Protein AF-A0AAP6XQX5-F1 (afdb_monomer)

Nearest PDB structures (foldseek):
  6zsd-assembly1_AL  TM=2.452E-01  e=2.706E+00  Homo sapiens
  3j9m-assembly1_AL  TM=2.708E-01  e=6.799E+00  Homo sapiens

Radius of gyration: 13.65 Å; Cα contacts (8 Å, |Δi|>4): 103; chains: 1; bounding box: 29×23×41 Å

Organism: NCBI:txid53374

Secondary structure (DSSP, 8-state):
--HHHHHHHHHHHHT---S-TT-TTHHHHHHHHHHHHHHTT----HHHHHHHHGGGG-HHHH--TTT--HHHHHHHHHHHHHHHHSSSP----PPPHHHH-TT---

Foldseek 3Di:
DALVVLLVQLCVQQVPDQPDPPDLCSLLVSLVVSLVSLVVPRAGDPVSLQNNLVQQQDCVNRPDPVPDDLVRVVVSVVSSCSSCCGPPHHDHDGDDSCVRCVPPDD

Solvent-accessible surface area (backbone atoms only — not comparable to full-atom values): 6383 Å² total; per-residue (Å²): 122,55,33,68,62,17,45,54,49,50,27,64,77,67,70,54,78,82,87,44,88,88,45,95,57,36,71,63,57,48,50,54,55,52,41,54,38,40,77,74,67,50,68,63,60,57,68,41,53,49,28,28,55,51,42,66,42,40,55,93,78,72,65,48,79,90,81,50,50,74,71,54,50,57,52,49,53,49,53,55,51,51,48,27,62,37,69,59,68,45,92,80,70,64,67,52,71,59,74,76,40,70,87,66,76,128

Mean predicted aligned error: 3.54 Å

Sequence (106 aa):
MNPYDAEQGLMEEFGVEDRHPANELRSVYLLDDFVDACEQGVVPDKEIKKSYLALWEDPDEWFDDSLFTIPAVELLYTGVRQFAAMEPPVDVNLPSIKTLFPDRDS

Structure (mmCIF, N/CA/C/O backbone):
data_AF-A0AAP6XQX5-F1
#
_entry.id   AF-A0AAP6XQX5-F1
#
loop_
_atom_site.group_PDB
_atom_site.id
_atom_site.type_symbol
_atom_site.label_atom_id
_atom_site.label_alt_id
_atom_site.label_comp_id
_atom_site.label_asym_id
_atom_site.label_entity_id
_atom_site.label_seq_id
_atom_site.pdbx_PDB_ins_code
_atom_site.Cartn_x
_atom_site.Cartn_y
_atom_site.Cartn_z
_atom_site.occupancy
_atom_site.B_iso_or_equiv
_atom_site.auth_seq_id
_atom_site.auth_comp_id
_atom_site.auth_asym_id
_atom_site.auth_atom_id
_atom_site.pdbx_PDB_model_num
ATOM 1 N N . MET A 1 1 ? 4.295 10.665 11.173 1.00 86.62 1 MET A N 1
ATOM 2 C CA . MET A 1 1 ? 4.745 9.265 11.270 1.00 86.62 1 MET A CA 1
ATOM 3 C C . MET A 1 1 ? 5.438 8.957 9.959 1.00 86.62 1 MET A C 1
ATOM 5 O O . MET A 1 1 ? 4.937 9.431 8.945 1.00 86.62 1 MET A O 1
ATOM 9 N N . ASN A 1 2 ? 6.611 8.319 9.969 1.00 92.75 2 ASN A N 1
ATOM 10 C CA . ASN A 1 2 ? 7.213 7.886 8.705 1.00 92.75 2 ASN A CA 1
ATOM 11 C C . ASN A 1 2 ? 6.481 6.615 8.206 1.00 92.75 2 ASN A C 1
ATOM 13 O O . ASN A 1 2 ? 5.827 5.958 9.022 1.00 92.75 2 ASN A O 1
ATOM 17 N N . PRO A 1 3 ? 6.540 6.271 6.910 1.00 93.12 3 PRO A N 1
ATOM 18 C CA . PRO A 1 3 ? 5.783 5.135 6.385 1.00 93.12 3 PRO A CA 1
ATOM 19 C C . PRO A 1 3 ? 6.172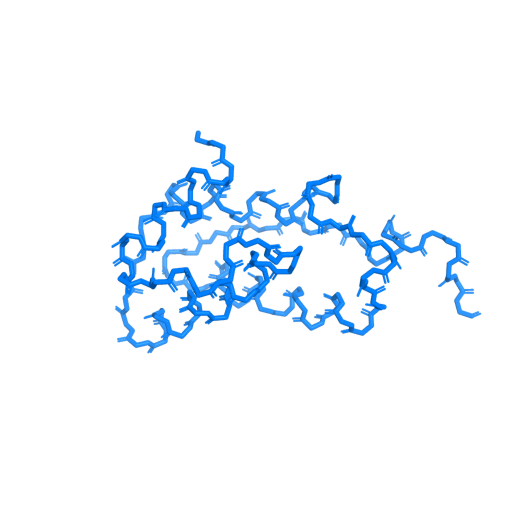 3.775 6.986 1.00 93.12 3 PRO A C 1
ATOM 21 O O . PRO A 1 3 ? 5.302 2.926 7.153 1.00 93.12 3 PRO A O 1
ATOM 24 N N . TYR A 1 4 ? 7.430 3.584 7.392 1.00 91.62 4 TYR A N 1
ATOM 25 C CA . TYR A 1 4 ? 7.910 2.342 8.011 1.00 91.62 4 TYR A CA 1
ATOM 26 C C . TYR A 1 4 ? 7.424 2.174 9.462 1.00 91.62 4 TYR A C 1
ATOM 28 O O . TYR A 1 4 ? 7.037 1.080 9.866 1.00 91.62 4 TYR A O 1
ATOM 36 N N . ASP A 1 5 ? 7.359 3.261 10.240 1.00 95.06 5 ASP A N 1
ATOM 37 C CA . ASP A 1 5 ? 6.720 3.260 11.564 1.00 95.06 5 ASP A CA 1
ATOM 38 C C . ASP A 1 5 ? 5.222 2.936 11.433 1.00 95.06 5 ASP A C 1
ATOM 40 O O . ASP A 1 5 ? 4.649 2.250 12.278 1.00 95.06 5 ASP A O 1
ATOM 44 N N . ALA A 1 6 ? 4.578 3.441 10.375 1.00 96.44 6 ALA A N 1
ATOM 45 C CA . ALA A 1 6 ? 3.168 3.184 10.104 1.00 96.44 6 ALA A CA 1
ATOM 46 C C . ALA A 1 6 ? 2.915 1.736 9.670 1.00 96.44 6 ALA A C 1
ATOM 48 O O . ALA A 1 6 ? 1.947 1.128 10.113 1.00 96.44 6 ALA A O 1
ATOM 49 N N . GLU A 1 7 ? 3.796 1.169 8.851 1.00 95.62 7 GLU A N 1
ATOM 50 C CA . GLU A 1 7 ? 3.767 -0.243 8.476 1.00 95.62 7 GLU A CA 1
ATOM 51 C C . GLU A 1 7 ? 3.872 -1.151 9.708 1.00 95.62 7 GLU A C 1
ATOM 53 O O . GLU A 1 7 ? 3.068 -2.068 9.869 1.00 95.62 7 GLU A O 1
ATOM 58 N N . GLN A 1 8 ? 4.799 -0.846 10.623 1.00 94.88 8 GLN A N 1
ATOM 59 C CA . GLN A 1 8 ? 4.909 -1.548 11.901 1.00 94.88 8 GLN A CA 1
ATOM 60 C C . GLN A 1 8 ? 3.630 -1.395 12.741 1.00 94.88 8 GLN A C 1
ATOM 62 O O . GLN A 1 8 ? 3.163 -2.366 13.335 1.00 94.88 8 GLN A O 1
ATOM 67 N N . GLY A 1 9 ? 3.026 -0.203 12.753 1.00 96.25 9 GL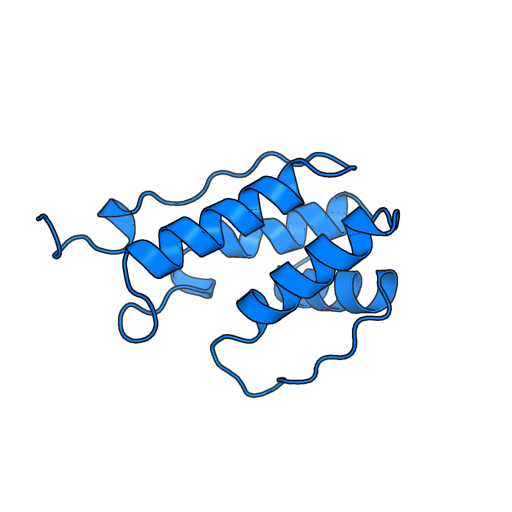Y A N 1
ATOM 68 C CA . GLY A 1 9 ? 1.736 0.032 13.402 1.00 96.25 9 GLY A CA 1
ATOM 69 C C . GLY A 1 9 ? 0.607 -0.827 12.822 1.00 96.25 9 GLY A C 1
ATOM 70 O O . GLY A 1 9 ? -0.146 -1.431 13.579 1.00 96.25 9 GLY A O 1
ATOM 71 N N . LEU A 1 10 ? 0.521 -0.951 11.493 1.00 96.88 10 LEU A N 1
ATOM 72 C CA . LEU A 1 10 ? -0.466 -1.818 10.834 1.00 96.88 10 LEU A CA 1
ATOM 73 C C . LEU A 1 10 ? -0.249 -3.292 11.174 1.00 96.88 10 LEU A C 1
ATOM 75 O O . LEU A 1 10 ? -1.211 -4.006 11.452 1.00 96.88 10 LEU A O 1
ATOM 79 N N . MET A 1 11 ? 1.005 -3.748 11.204 1.00 96.44 11 MET A N 1
ATOM 80 C CA . MET A 1 11 ? 1.317 -5.112 11.627 1.00 96.44 11 MET A CA 1
ATOM 81 C C . MET A 1 11 ? 0.816 -5.395 13.047 1.00 96.44 11 MET A C 1
ATOM 83 O O . MET A 1 11 ? 0.245 -6.455 13.297 1.00 96.44 11 MET A O 1
ATOM 87 N N . GLU A 1 12 ? 0.991 -4.448 13.971 1.00 95.88 12 GLU A N 1
ATOM 88 C CA . GLU A 1 12 ? 0.510 -4.566 15.349 1.00 95.88 12 GLU A CA 1
ATOM 89 C C . GLU A 1 12 ? -1.024 -4.562 15.436 1.00 95.88 12 GLU A C 1
ATOM 91 O O . GLU A 1 12 ? -1.589 -5.383 16.162 1.00 95.88 12 GLU A O 1
ATOM 96 N N . GLU A 1 13 ? -1.707 -3.698 14.677 1.00 95.56 13 GLU A N 1
ATOM 97 C CA . GLU A 1 13 ? -3.177 -3.644 14.636 1.00 95.56 13 GLU A CA 1
ATOM 98 C C . GLU A 1 13 ? -3.798 -4.919 14.056 1.00 95.56 13 GLU A C 1
ATOM 100 O O . GLU A 1 13 ? -4.845 -5.375 14.522 1.00 95.56 13 GLU A O 1
ATOM 105 N N . PHE A 1 14 ? -3.148 -5.509 13.055 1.00 94.75 14 PHE A N 1
ATOM 106 C CA . PHE A 1 14 ? -3.647 -6.690 12.354 1.00 94.75 14 PHE A CA 1
ATOM 107 C C . PHE A 1 14 ? -3.124 -8.012 12.923 1.00 94.75 14 PHE A C 1
ATOM 109 O O . PHE A 1 14 ? -3.622 -9.075 12.554 1.00 94.75 14 PHE A O 1
ATOM 116 N N . GLY A 1 15 ? -2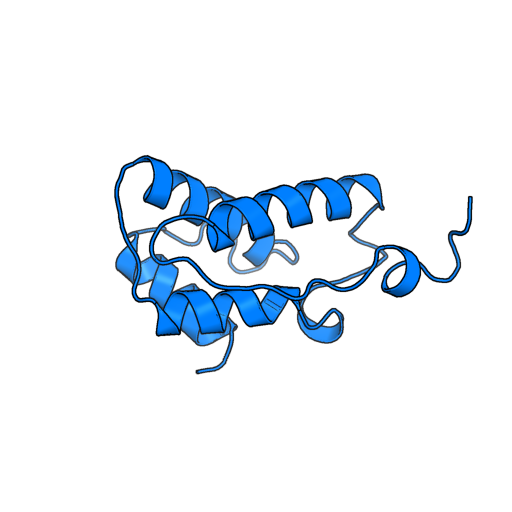.143 -7.974 13.829 1.00 92.88 15 GLY A N 1
ATOM 117 C CA . GLY A 1 15 ? -1.474 -9.176 14.326 1.00 92.88 15 GLY A CA 1
ATOM 118 C C .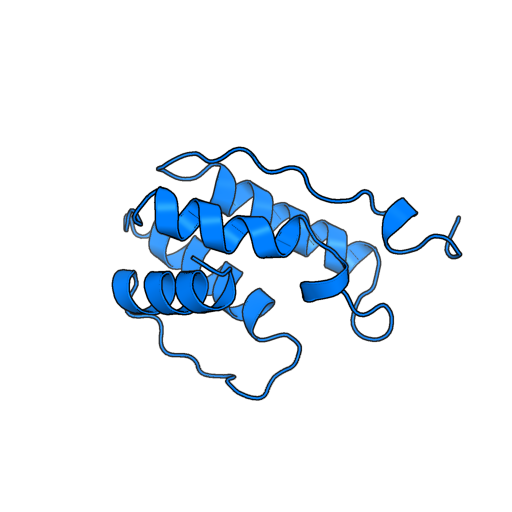 GLY A 1 15 ? -0.692 -9.918 13.236 1.00 92.88 15 GLY A C 1
ATOM 119 O O . GLY A 1 15 ? -0.597 -11.145 13.277 1.00 92.88 15 GLY A O 1
ATOM 120 N N . VAL A 1 16 ? -0.162 -9.185 12.252 1.00 90.12 16 VAL A N 1
ATOM 121 C CA . VAL A 1 16 ? 0.645 -9.733 11.154 1.00 90.12 16 VAL A CA 1
ATOM 122 C C . VAL A 1 16 ? 2.091 -9.875 11.620 1.00 90.12 16 VAL A C 1
ATOM 124 O O . VAL A 1 16 ? 2.734 -8.909 12.028 1.00 90.12 16 VAL A O 1
ATOM 127 N N . GLU A 1 17 ? 2.619 -11.095 11.561 1.00 87.94 17 GLU A N 1
ATOM 128 C CA . GLU A 1 17 ? 4.035 -11.356 11.820 1.00 87.94 17 GLU A CA 1
ATOM 129 C C . GLU A 1 17 ? 4.860 -11.111 10.557 1.00 87.94 17 GLU A C 1
ATOM 131 O O . GLU A 1 17 ? 4.588 -11.684 9.503 1.00 87.94 17 GLU A O 1
ATOM 136 N N . ASP A 1 18 ? 5.932 -10.332 10.682 1.00 85.94 18 ASP A N 1
ATOM 137 C CA . ASP A 1 18 ? 6.883 -10.140 9.595 1.00 85.94 18 ASP A CA 1
ATOM 138 C C . ASP A 1 18 ? 7.742 -11.391 9.384 1.00 85.94 18 ASP A C 1
ATOM 140 O O . ASP A 1 18 ? 8.698 -11.677 10.112 1.00 85.94 18 ASP A O 1
ATOM 144 N N . ARG A 1 19 ? 7.383 -12.150 8.349 1.00 83.00 19 ARG A N 1
ATOM 145 C CA . ARG A 1 19 ? 8.073 -13.383 7.951 1.00 83.00 19 ARG A CA 1
ATOM 146 C C . ARG A 1 19 ? 9.297 -13.125 7.074 1.00 83.00 19 ARG A C 1
ATOM 148 O O . ARG A 1 19 ? 10.059 -14.059 6.810 1.00 83.00 19 ARG A O 1
ATOM 155 N N . HIS A 1 20 ? 9.498 -11.889 6.614 1.00 82.31 20 HIS A N 1
ATOM 156 C CA . HIS A 1 20 ? 10.489 -11.539 5.601 1.00 82.31 20 HIS A CA 1
ATOM 157 C C . HIS A 1 20 ? 11.268 -10.245 5.927 1.00 82.31 20 HIS A C 1
ATOM 159 O O . HIS A 1 20 ? 11.454 -9.415 5.037 1.00 82.31 20 HIS A O 1
ATOM 165 N N . PRO A 1 21 ? 11.835 -10.088 7.143 1.00 79.50 21 PRO A N 1
ATOM 166 C CA . PRO A 1 21 ? 12.398 -8.815 7.614 1.00 79.50 21 PRO A CA 1
ATOM 167 C C . PRO A 1 21 ? 13.598 -8.301 6.806 1.00 79.50 21 PRO A C 1
ATOM 169 O O . PRO A 1 21 ? 13.884 -7.111 6.812 1.00 79.50 21 PRO A O 1
ATOM 172 N N . ALA A 1 22 ? 14.323 -9.191 6.124 1.00 83.62 22 ALA A N 1
ATOM 173 C CA . ALA A 1 22 ? 15.502 -8.852 5.323 1.00 83.62 22 ALA A CA 1
ATOM 174 C C . ALA A 1 22 ? 15.237 -8.876 3.806 1.00 83.62 22 ALA A C 1
ATOM 176 O O . ALA A 1 22 ? 16.184 -8.882 3.024 1.00 83.62 22 ALA A O 1
ATOM 177 N N . ASN A 1 23 ? 13.975 -8.985 3.383 1.00 84.88 23 ASN A N 1
ATOM 178 C CA . ASN A 1 23 ? 13.613 -9.084 1.973 1.00 84.88 23 ASN A CA 1
ATOM 179 C C . ASN A 1 23 ? 13.361 -7.691 1.382 1.00 84.88 23 ASN A C 1
ATOM 181 O O . ASN A 1 23 ? 12.595 -6.915 1.942 1.00 84.88 23 ASN A O 1
ATOM 185 N N . GLU A 1 24 ? 13.951 -7.398 0.225 1.00 84.94 24 GLU A N 1
ATOM 186 C CA . GLU A 1 24 ? 13.764 -6.123 -0.488 1.00 84.94 24 GLU A CA 1
ATOM 187 C C . GLU A 1 24 ? 12.303 -5.904 -0.933 1.00 84.94 24 GLU A C 1
ATOM 189 O O . GLU A 1 24 ? 11.875 -4.775 -1.123 1.00 84.94 24 GLU A O 1
ATOM 194 N N . LEU A 1 25 ? 11.502 -6.973 -1.021 1.00 88.44 25 LEU A N 1
ATOM 195 C CA . LEU A 1 25 ? 10.068 -6.931 -1.335 1.00 88.44 25 LEU A CA 1
ATOM 196 C C . LEU A 1 25 ? 9.165 -7.034 -0.093 1.00 88.44 25 LEU A C 1
ATOM 198 O O . LEU A 1 25 ? 7.968 -7.286 -0.218 1.00 88.44 25 LEU A O 1
ATOM 202 N N . ARG A 1 26 ? 9.712 -6.862 1.116 1.00 91.38 26 ARG A N 1
ATOM 203 C CA . ARG A 1 26 ? 8.976 -7.007 2.383 1.00 91.38 26 ARG A CA 1
ATOM 204 C C . ARG A 1 26 ? 7.676 -6.200 2.422 1.00 91.38 26 ARG A C 1
ATOM 206 O O . ARG A 1 26 ? 6.633 -6.771 2.723 1.00 91.38 26 ARG A O 1
ATOM 213 N N . SER A 1 27 ? 7.719 -4.916 2.071 1.00 90.94 27 SER A N 1
ATOM 214 C CA . SER A 1 27 ? 6.536 -4.044 2.098 1.00 90.94 27 SER A CA 1
ATOM 215 C C . SER A 1 27 ? 5.457 -4.454 1.095 1.00 90.94 27 SER A C 1
ATOM 217 O O . SER A 1 27 ? 4.273 -4.242 1.349 1.00 90.94 27 SER A O 1
ATOM 219 N N . VAL A 1 28 ? 5.846 -5.087 -0.019 1.00 91.19 28 VAL A N 1
ATOM 220 C CA . VAL A 1 28 ? 4.902 -5.653 -0.996 1.00 91.19 28 VAL A CA 1
ATOM 221 C C . VAL A 1 28 ? 4.178 -6.857 -0.401 1.00 91.19 28 VAL A C 1
ATOM 223 O O . VAL A 1 28 ? 2.964 -6.946 -0.520 1.00 91.19 28 VAL A O 1
ATOM 226 N N . TYR A 1 29 ? 4.894 -7.756 0.279 1.00 90.94 29 TYR A N 1
ATOM 227 C CA . TYR A 1 29 ? 4.259 -8.909 0.926 1.00 90.94 29 TYR A CA 1
ATOM 228 C C . TYR A 1 29 ? 3.322 -8.493 2.064 1.00 90.94 29 TYR A C 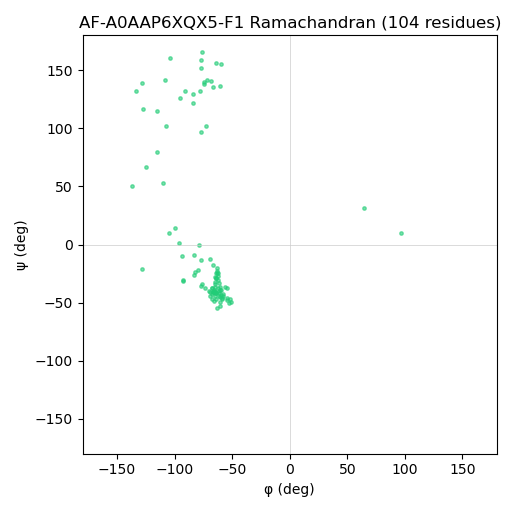1
ATOM 230 O O . TYR A 1 29 ? 2.233 -9.043 2.190 1.00 90.94 29 TYR A O 1
ATOM 238 N N . LEU A 1 30 ? 3.715 -7.494 2.858 1.00 94.62 30 LEU A N 1
ATOM 239 C CA . LEU A 1 30 ? 2.877 -6.985 3.945 1.00 94.62 30 LEU A CA 1
ATOM 240 C C . LEU A 1 30 ? 1.591 -6.323 3.437 1.00 94.62 30 LEU A C 1
ATOM 242 O O . LEU A 1 30 ? 0.567 -6.414 4.106 1.00 94.62 30 LEU A O 1
ATOM 246 N N . LEU A 1 31 ? 1.612 -5.696 2.256 1.00 96.12 31 LEU A N 1
ATOM 247 C CA . LEU A 1 31 ? 0.406 -5.123 1.654 1.00 96.12 31 LEU A CA 1
ATOM 248 C C . LEU A 1 31 ? -0.688 -6.178 1.452 1.00 96.12 31 LEU A C 1
ATOM 250 O O . LEU A 1 31 ? -1.849 -5.908 1.758 1.00 96.12 31 LEU A O 1
ATOM 254 N N . ASP A 1 32 ? -0.322 -7.361 0.956 1.00 93.62 32 ASP A N 1
ATOM 255 C CA . ASP A 1 32 ? -1.269 -8.459 0.747 1.00 93.62 32 ASP A CA 1
ATOM 256 C C . ASP A 1 32 ? -1.837 -8.946 2.092 1.00 93.62 32 ASP A C 1
ATOM 258 O O . ASP A 1 32 ? -3.053 -9.066 2.237 1.00 93.62 32 ASP A O 1
ATOM 262 N N . ASP A 1 33 ? -0.989 -9.108 3.116 1.00 94.81 33 ASP A N 1
ATOM 263 C CA . ASP A 1 33 ? -1.432 -9.477 4.470 1.00 94.81 33 ASP A CA 1
ATOM 264 C C . ASP A 1 33 ? -2.393 -8.424 5.073 1.00 94.81 33 ASP A C 1
ATOM 266 O O . ASP A 1 33 ? -3.359 -8.759 5.764 1.00 94.81 33 ASP A O 1
ATOM 270 N N . PHE A 1 34 ? -2.156 -7.136 4.804 1.00 96.50 34 PHE A N 1
ATOM 271 C CA . PHE A 1 34 ? -3.007 -6.031 5.260 1.00 96.50 34 PHE A CA 1
ATOM 272 C C . PHE A 1 34 ? -4.365 -6.014 4.555 1.00 96.50 34 PHE A C 1
ATOM 274 O O . PHE A 1 34 ? -5.396 -5.778 5.192 1.00 96.50 34 PHE A O 1
ATOM 281 N N . VAL A 1 35 ? -4.380 -6.285 3.249 1.00 96.50 35 VAL A N 1
ATOM 282 C CA . VAL A 1 35 ? -5.608 -6.460 2.467 1.00 96.50 35 VAL A CA 1
ATOM 283 C C . VAL A 1 35 ? -6.419 -7.634 3.016 1.00 96.50 35 VAL A C 1
ATOM 285 O O . VAL A 1 35 ? -7.597 -7.454 3.329 1.00 96.50 35 VAL A O 1
ATOM 288 N N . ASP A 1 36 ? -5.788 -8.790 3.229 1.00 95.31 36 ASP A N 1
ATOM 289 C CA . ASP A 1 36 ? -6.433 -9.989 3.776 1.00 95.31 36 ASP A CA 1
ATOM 290 C C . ASP A 1 36 ? -7.026 -9.742 5.175 1.00 95.31 36 ASP A C 1
ATOM 292 O O . ASP A 1 36 ? -8.123 -10.219 5.489 1.00 95.31 36 ASP A O 1
ATOM 296 N N . ALA A 1 37 ? -6.332 -8.982 6.030 1.00 95.50 37 ALA A N 1
ATOM 297 C CA . ALA A 1 37 ? -6.836 -8.598 7.349 1.00 95.50 37 ALA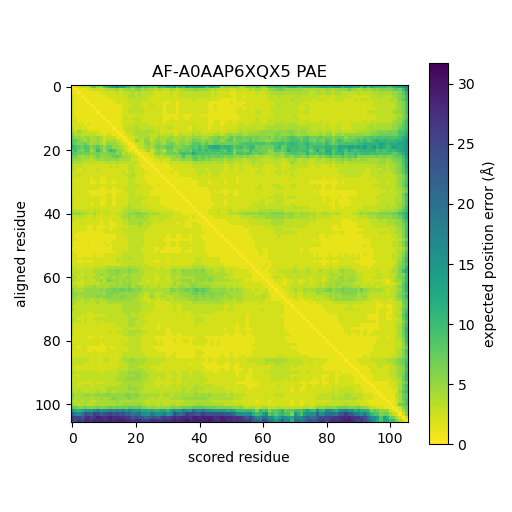 A CA 1
ATOM 298 C C . ALA A 1 37 ? -8.086 -7.705 7.250 1.00 95.50 37 ALA A C 1
ATOM 300 O O . ALA A 1 37 ? -9.070 -7.916 7.970 1.00 95.50 37 ALA A O 1
ATOM 301 N N . CYS A 1 38 ? -8.091 -6.743 6.323 1.00 96.38 38 CYS A N 1
ATOM 302 C CA . CYS A 1 38 ? -9.259 -5.906 6.064 1.00 96.38 38 CYS A CA 1
ATOM 303 C C . CYS A 1 38 ? -10.442 -6.694 5.489 1.00 96.38 38 CYS A C 1
ATOM 305 O O . CYS A 1 38 ? -11.582 -6.465 5.900 1.00 96.38 38 CYS A O 1
ATOM 307 N N . GLU A 1 39 ? -10.205 -7.659 4.599 1.00 95.94 39 GLU A N 1
ATOM 308 C CA . GLU A 1 39 ? -11.256 -8.546 4.079 1.00 95.94 39 GLU A CA 1
ATOM 309 C C . GLU A 1 39 ? -11.881 -9.425 5.173 1.00 95.94 39 GLU A C 1
ATOM 311 O O . GLU A 1 39 ? -13.071 -9.746 5.119 1.00 95.94 39 GLU A O 1
ATOM 316 N N . GLN A 1 40 ? -11.113 -9.750 6.214 1.00 95.56 40 GLN A N 1
ATOM 317 C CA . GLN A 1 40 ? -11.596 -10.440 7.415 1.00 95.56 40 GLN A CA 1
ATOM 318 C C . GLN A 1 40 ? -12.337 -9.516 8.400 1.00 95.56 40 GLN A C 1
ATOM 320 O O . GLN A 1 40 ? -12.851 -9.984 9.419 1.00 95.56 40 GLN A O 1
ATOM 325 N N . GLY A 1 41 ? -12.453 -8.222 8.085 1.00 94.44 41 GLY A N 1
ATOM 326 C CA . GLY A 1 41 ? -13.240 -7.242 8.832 1.00 94.44 41 GLY A CA 1
ATOM 327 C C . GLY A 1 41 ? -12.448 -6.409 9.840 1.00 94.44 41 GLY A C 1
ATOM 328 O O . GLY A 1 41 ? -13.066 -5.697 10.634 1.00 94.44 41 GLY A O 1
ATOM 329 N N . VAL A 1 42 ? -11.113 -6.479 9.832 1.00 95.56 42 VAL A N 1
ATOM 330 C CA . VAL A 1 42 ? -10.276 -5.608 10.668 1.00 95.56 42 VAL A CA 1
ATOM 331 C C . VAL A 1 42 ? -10.181 -4.223 10.028 1.00 95.56 42 VAL A C 1
ATOM 333 O O . VAL A 1 42 ? -9.936 -4.088 8.833 1.00 95.56 42 VAL A O 1
ATOM 336 N N . VAL A 1 43 ? -10.391 -3.174 10.821 1.00 97.19 43 VAL A N 1
ATOM 337 C CA . VAL A 1 43 ? -10.352 -1.783 10.351 1.00 97.19 43 VAL A CA 1
ATOM 338 C C . VAL A 1 43 ? -9.179 -1.081 11.036 1.00 97.19 43 VAL A C 1
ATOM 340 O O . VAL A 1 43 ? -9.225 -0.958 12.263 1.00 97.19 43 VAL A O 1
ATOM 343 N N . PRO A 1 44 ? -8.148 -0.641 10.292 1.00 97.25 44 PRO A N 1
ATOM 344 C CA . PRO A 1 44 ? -6.992 0.025 10.882 1.00 97.25 44 PRO A CA 1
ATOM 345 C C . PRO A 1 44 ? -7.299 1.467 11.282 1.00 97.25 44 PRO A C 1
ATOM 347 O O . PRO A 1 44 ? -8.267 2.078 10.808 1.00 97.25 44 PRO A O 1
ATOM 350 N N . ASP A 1 45 ? -6.415 2.058 12.083 1.00 98.19 45 ASP A N 1
ATOM 351 C CA . ASP A 1 45 ? -6.405 3.502 12.277 1.00 98.19 45 ASP A CA 1
ATOM 352 C C . ASP A 1 45 ? -6.153 4.238 10.948 1.00 98.19 45 ASP A C 1
ATOM 354 O O . ASP A 1 45 ? -5.287 3.890 10.135 1.00 98.19 45 ASP A O 1
ATOM 358 N N . LYS A 1 46 ? -6.927 5.306 10.723 1.00 97.69 46 LYS A N 1
ATOM 359 C CA . LYS A 1 46 ? -6.889 6.061 9.468 1.00 97.69 46 LYS A CA 1
ATOM 360 C C . LYS A 1 46 ? -5.551 6.759 9.238 1.00 97.69 46 LYS A C 1
ATOM 362 O O . LYS A 1 46 ? -5.089 6.809 8.098 1.00 97.69 46 LYS A O 1
ATOM 367 N N . GLU A 1 47 ? -4.955 7.338 10.276 1.00 98.12 47 GLU A N 1
ATOM 368 C CA . GLU A 1 47 ? -3.714 8.103 10.147 1.00 98.12 47 GLU A CA 1
ATOM 369 C C . GLU A 1 47 ? -2.509 7.177 9.983 1.00 98.12 47 GLU A C 1
ATOM 371 O O . GLU A 1 47 ? -1.598 7.506 9.217 1.00 98.12 47 GLU A O 1
ATOM 376 N N . ILE A 1 48 ? -2.530 6.000 10.618 1.00 97.81 48 ILE A N 1
ATOM 377 C CA . ILE A 1 48 ? -1.534 4.947 10.383 1.00 97.81 48 ILE A CA 1
ATOM 378 C C . ILE A 1 48 ? -1.631 4.469 8.932 1.00 97.81 48 ILE A C 1
ATOM 380 O O . ILE A 1 48 ? -0.661 4.581 8.183 1.00 97.81 48 ILE A O 1
ATOM 384 N N . LYS A 1 49 ? -2.820 4.050 8.483 1.00 98.31 49 LYS A N 1
ATOM 385 C CA . LYS A 1 49 ? -3.046 3.613 7.098 1.00 98.31 49 LYS A CA 1
ATOM 386 C C . LYS A 1 49 ? -2.613 4.660 6.073 1.00 98.31 49 LYS A C 1
ATOM 388 O O . LYS A 1 49 ? -1.934 4.334 5.104 1.00 98.31 49 LYS A O 1
ATOM 393 N N . LYS A 1 50 ? -2.986 5.924 6.283 1.00 98.12 50 LYS A N 1
ATOM 394 C CA . LYS A 1 50 ? -2.591 7.031 5.406 1.00 98.12 50 LYS A CA 1
ATOM 395 C C . LYS A 1 50 ? -1.077 7.218 5.364 1.00 98.12 50 LYS A C 1
ATOM 397 O O . LYS A 1 50 ? -0.529 7.446 4.292 1.00 98.12 50 LYS A O 1
ATOM 402 N N . SER A 1 51 ? -0.414 7.124 6.514 1.00 97.62 51 SER A N 1
ATOM 403 C CA . SER A 1 51 ? 1.042 7.268 6.600 1.00 97.62 51 SER A CA 1
ATOM 404 C C . SER A 1 51 ? 1.771 6.110 5.914 1.00 97.62 51 SER A C 1
ATOM 406 O O . SER A 1 51 ? 2.768 6.351 5.246 1.00 97.62 51 SER A O 1
ATOM 408 N N . TYR A 1 52 ? 1.253 4.881 6.017 1.00 97.56 52 TYR A N 1
ATOM 409 C CA . TYR A 1 52 ? 1.757 3.728 5.265 1.00 97.56 52 TYR A CA 1
ATOM 410 C C . TYR A 1 52 ? 1.563 3.909 3.756 1.00 97.56 52 TYR A C 1
ATOM 412 O O . TYR A 1 52 ? 2.497 3.721 2.987 1.00 97.56 52 TYR A O 1
ATOM 420 N N . LEU A 1 53 ? 0.369 4.329 3.322 1.00 98.00 53 LEU A N 1
ATOM 421 C CA . LEU A 1 53 ? 0.062 4.495 1.900 1.00 98.00 53 LEU A CA 1
ATOM 422 C C . LEU A 1 53 ? 0.933 5.553 1.207 1.00 98.00 53 LEU A C 1
ATOM 424 O O . LEU A 1 53 ? 1.163 5.442 0.005 1.00 98.00 53 LEU A O 1
ATOM 428 N N . ALA A 1 54 ? 1.462 6.522 1.960 1.00 96.88 54 ALA A N 1
ATOM 429 C CA . ALA A 1 54 ? 2.416 7.505 1.456 1.00 96.88 54 ALA A CA 1
ATOM 430 C C . ALA A 1 54 ? 3.739 6.879 0.973 1.00 96.88 54 ALA A C 1
ATOM 432 O O . ALA A 1 54 ? 4.389 7.477 0.121 1.00 96.88 54 ALA A O 1
ATOM 433 N N . LEU A 1 55 ? 4.109 5.675 1.448 1.00 95.81 55 LEU A N 1
ATOM 434 C CA . LEU A 1 55 ? 5.245 4.911 0.912 1.00 95.81 55 LEU A CA 1
ATOM 435 C C . LEU A 1 55 ? 5.122 4.766 -0.606 1.00 95.81 55 LEU A C 1
ATOM 437 O O . LEU A 1 55 ? 6.064 5.025 -1.337 1.00 95.81 55 LEU A O 1
ATOM 441 N N . TRP A 1 56 ? 3.934 4.402 -1.086 1.00 96.62 56 TRP A N 1
ATOM 442 C CA . TRP A 1 56 ? 3.698 4.064 -2.489 1.00 96.62 56 TRP A CA 1
ATOM 443 C C . TRP A 1 56 ? 3.609 5.282 -3.416 1.00 96.62 56 TRP A C 1
ATOM 445 O O . TRP A 1 56 ? 3.640 5.130 -4.640 1.00 96.62 56 TRP A O 1
ATOM 455 N N . GLU A 1 57 ? 3.482 6.484 -2.852 1.00 96.31 57 GLU A N 1
ATOM 456 C CA . GLU A 1 57 ? 3.442 7.743 -3.604 1.00 96.31 57 GLU A CA 1
ATOM 457 C C . GLU A 1 57 ? 4.844 8.247 -3.968 1.00 96.31 57 GLU A C 1
ATOM 459 O O . GLU A 1 57 ? 4.987 8.967 -4.959 1.00 96.31 57 GLU A O 1
ATOM 464 N N . ASP A 1 58 ? 5.870 7.842 -3.210 1.00 94.25 58 ASP A N 1
ATOM 465 C CA . ASP A 1 58 ? 7.261 8.242 -3.419 1.00 94.25 58 ASP A CA 1
ATOM 466 C C . ASP A 1 58 ? 8.093 7.076 -3.983 1.00 94.25 58 ASP A C 1
ATOM 468 O O . ASP A 1 58 ? 8.457 6.158 -3.248 1.00 94.25 58 ASP A O 1
ATOM 472 N N . PRO A 1 59 ? 8.393 7.060 -5.293 1.00 91.12 59 PRO A N 1
ATOM 473 C CA . PRO A 1 59 ? 9.118 5.953 -5.903 1.00 91.12 59 PRO A CA 1
ATOM 474 C C . PRO A 1 59 ? 10.544 5.790 -5.373 1.00 91.12 59 PRO A C 1
ATOM 476 O O . PRO A 1 59 ? 11.047 4.670 -5.401 1.00 91.12 59 PRO A O 1
ATOM 479 N N . ASP A 1 60 ? 11.170 6.848 -4.848 1.00 90.56 60 ASP A N 1
ATOM 480 C CA . ASP A 1 60 ? 12.532 6.773 -4.308 1.00 90.56 60 ASP A CA 1
ATOM 48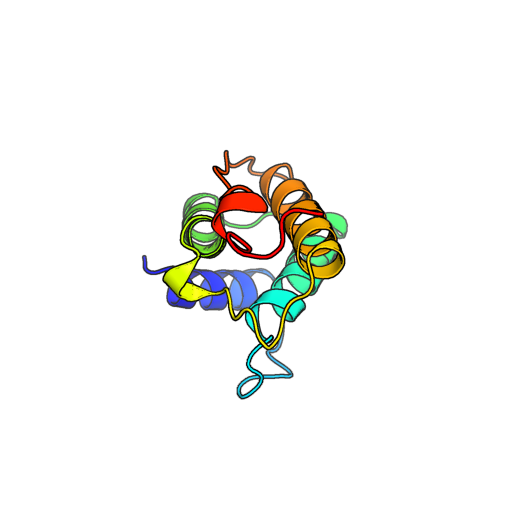1 C C . ASP A 1 60 ? 12.608 5.890 -3.042 1.00 90.56 60 ASP A C 1
ATOM 483 O O . ASP A 1 60 ? 13.692 5.442 -2.667 1.00 90.56 60 ASP A O 1
ATOM 487 N N . GLU A 1 61 ? 11.468 5.610 -2.398 1.00 89.69 61 GLU A N 1
ATOM 488 C CA . GLU A 1 61 ? 11.389 4.817 -1.166 1.00 89.69 61 GLU A CA 1
ATOM 489 C C . GLU A 1 61 ? 11.153 3.314 -1.397 1.00 89.69 61 GLU A C 1
ATOM 491 O O . GLU A 1 61 ? 11.600 2.500 -0.593 1.00 89.69 61 GLU A O 1
ATOM 496 N N . TRP A 1 62 ? 10.455 2.910 -2.466 1.00 90.88 62 TRP A N 1
ATOM 497 C CA . TRP A 1 62 ? 10.032 1.507 -2.651 1.00 90.88 62 TRP A CA 1
ATOM 498 C C . TRP A 1 62 ? 10.407 0.892 -3.999 1.00 90.88 62 TRP A C 1
ATOM 500 O O . TRP A 1 62 ? 10.386 -0.334 -4.137 1.00 90.88 62 TRP A O 1
ATOM 510 N N . PHE A 1 63 ? 10.672 1.710 -5.018 1.00 91.44 63 PHE A N 1
ATOM 511 C CA . PHE A 1 63 ? 10.798 1.222 -6.382 1.00 91.44 63 PHE A CA 1
ATOM 512 C C . PHE A 1 63 ? 12.258 0.960 -6.761 1.00 91.44 63 PHE A C 1
ATOM 514 O O . PHE A 1 63 ? 13.104 1.848 -6.717 1.00 91.44 63 PHE A O 1
ATOM 521 N N . ASP A 1 64 ? 12.516 -0.260 -7.228 1.00 89.25 64 ASP A N 1
ATOM 522 C CA . ASP A 1 64 ? 13.786 -0.678 -7.821 1.00 89.25 64 ASP A CA 1
ATOM 523 C C . ASP A 1 64 ? 13.521 -1.311 -9.200 1.00 89.25 64 ASP A C 1
ATOM 525 O O . ASP A 1 64 ? 12.847 -2.341 -9.328 1.00 89.25 64 ASP A O 1
ATOM 529 N N . ASP A 1 65 ? 14.045 -0.697 -10.262 1.00 86.69 65 ASP A N 1
ATOM 530 C CA . ASP A 1 65 ? 13.812 -1.116 -11.649 1.00 86.69 65 ASP A CA 1
ATOM 531 C C . ASP A 1 65 ? 14.476 -2.45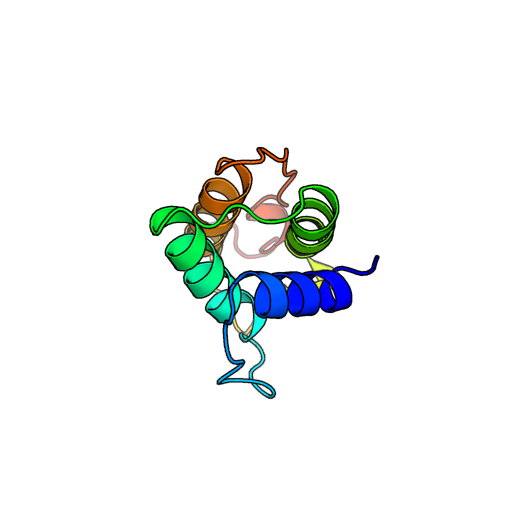9 -12.019 1.00 86.69 65 ASP A C 1
ATOM 533 O O . ASP A 1 65 ? 14.151 -3.050 -13.063 1.00 86.69 65 ASP A O 1
ATOM 537 N N . SER A 1 66 ? 15.373 -2.956 -11.161 1.00 89.00 66 SER A N 1
ATOM 538 C CA . SER A 1 66 ? 15.976 -4.286 -11.242 1.00 89.00 66 SER A CA 1
ATOM 539 C C . SER A 1 66 ? 15.091 -5.374 -10.627 1.00 89.00 66 SER A C 1
ATOM 541 O O . SER A 1 66 ? 15.148 -6.527 -11.065 1.00 89.00 66 SER A O 1
ATOM 543 N N . LEU A 1 67 ? 14.230 -5.007 -9.671 1.00 88.19 67 LEU A N 1
ATOM 544 C CA . LEU A 1 67 ? 13.304 -5.918 -8.993 1.00 88.19 67 LEU A CA 1
ATOM 545 C C . LEU A 1 67 ? 11.932 -5.961 -9.669 1.00 88.19 67 LEU A C 1
ATOM 547 O O . LEU A 1 67 ? 11.264 -6.999 -9.667 1.00 88.19 67 LEU A O 1
ATOM 551 N N . PHE A 1 68 ? 11.509 -4.850 -10.276 1.00 90.62 68 PHE A N 1
ATOM 552 C CA . PHE A 1 68 ? 10.164 -4.707 -10.814 1.00 90.62 68 PHE A CA 1
ATOM 553 C C . PHE A 1 68 ? 10.101 -4.722 -12.346 1.00 90.62 68 PHE A C 1
ATOM 555 O O . PHE A 1 68 ? 10.897 -4.132 -13.078 1.00 90.62 68 PHE A O 1
ATOM 562 N N . THR A 1 69 ? 9.050 -5.368 -12.850 1.00 92.75 69 THR A N 1
ATOM 563 C CA . THR A 1 69 ? 8.595 -5.236 -14.240 1.00 92.75 69 THR A CA 1
ATOM 564 C C . THR A 1 69 ? 7.347 -4.357 -14.286 1.00 92.75 69 THR A C 1
ATOM 566 O O . THR A 1 69 ? 6.653 -4.228 -13.278 1.00 92.75 69 THR A O 1
ATOM 569 N N . ILE A 1 70 ? 7.017 -3.790 -15.453 1.00 94.44 70 ILE A N 1
ATOM 570 C CA . ILE A 1 70 ? 5.784 -2.997 -15.621 1.00 94.44 70 ILE A CA 1
ATOM 571 C C . ILE A 1 70 ? 4.540 -3.777 -15.145 1.00 94.44 70 ILE A C 1
ATOM 573 O O . ILE A 1 70 ? 3.830 -3.248 -14.290 1.00 94.44 70 ILE A O 1
ATOM 577 N N . PRO A 1 71 ? 4.303 -5.042 -15.567 1.00 95.00 71 PRO A N 1
ATOM 578 C CA . PRO A 1 71 ? 3.147 -5.801 -15.086 1.00 95.00 71 PRO A CA 1
ATOM 579 C C . PRO A 1 71 ? 3.142 -6.033 -13.569 1.00 95.00 71 PRO A C 1
ATOM 581 O O . PRO A 1 71 ? 2.077 -6.062 -12.957 1.00 95.00 71 PRO A O 1
ATOM 584 N N . ALA A 1 72 ? 4.317 -6.190 -12.947 1.00 93.00 72 ALA A N 1
ATOM 585 C CA . ALA A 1 72 ? 4.414 -6.351 -11.497 1.00 93.00 72 ALA A CA 1
ATOM 586 C C . ALA A 1 72 ? 3.994 -5.071 -10.756 1.00 93.00 72 ALA A C 1
ATOM 588 O O . ALA A 1 72 ? 3.259 -5.150 -9.776 1.00 93.00 72 ALA A O 1
ATOM 589 N N . VAL A 1 73 ? 4.393 -3.896 -11.254 1.00 95.69 73 VAL A N 1
ATOM 590 C CA . VAL A 1 73 ? 3.958 -2.611 -10.684 1.00 95.69 73 VAL A CA 1
ATOM 591 C C . VAL A 1 73 ? 2.461 -2.386 -10.882 1.00 95.69 73 VAL A C 1
ATOM 593 O O . VAL A 1 73 ? 1.786 -1.924 -9.969 1.00 95.69 73 VAL A O 1
ATOM 596 N N . GLU A 1 74 ? 1.910 -2.726 -12.048 1.00 95.69 74 GLU A N 1
ATOM 597 C CA . GLU A 1 74 ? 0.466 -2.605 -12.289 1.00 95.69 74 GLU A CA 1
ATOM 598 C C . GLU A 1 74 ? -0.354 -3.473 -11.321 1.00 95.69 74 GLU A C 1
ATOM 600 O O . GLU A 1 74 ? -1.390 -3.030 -10.807 1.00 95.69 74 GLU A O 1
ATOM 605 N N . LEU A 1 75 ? 0.129 -4.685 -11.029 1.00 94.94 75 LEU A N 1
ATOM 606 C CA . LEU A 1 75 ? -0.474 -5.566 -10.034 1.00 94.94 75 LEU A CA 1
ATOM 607 C C . LEU A 1 75 ? -0.359 -4.976 -8.622 1.00 94.94 75 LEU A C 1
ATOM 609 O O . LEU A 1 75 ? -1.372 -4.860 -7.934 1.00 94.94 75 LEU A O 1
ATOM 613 N N . LEU A 1 76 ? 0.832 -4.518 -8.228 1.00 95.69 76 LEU A N 1
ATOM 614 C CA . LEU A 1 76 ? 1.058 -3.843 -6.947 1.00 95.69 76 LEU A CA 1
ATOM 615 C C . LEU A 1 76 ? 0.110 -2.648 -6.767 1.00 95.69 76 LEU A C 1
ATOM 617 O O . LEU A 1 76 ? -0.570 -2.531 -5.753 1.00 95.69 76 LEU A O 1
ATOM 621 N N . TYR A 1 77 ? -0.014 -1.789 -7.779 1.00 97.25 77 TYR A N 1
ATOM 622 C CA . TYR A 1 77 ? -0.914 -0.634 -7.744 1.00 97.25 77 TYR A CA 1
ATOM 623 C C . TYR A 1 77 ? -2.384 -1.017 -7.615 1.00 97.25 7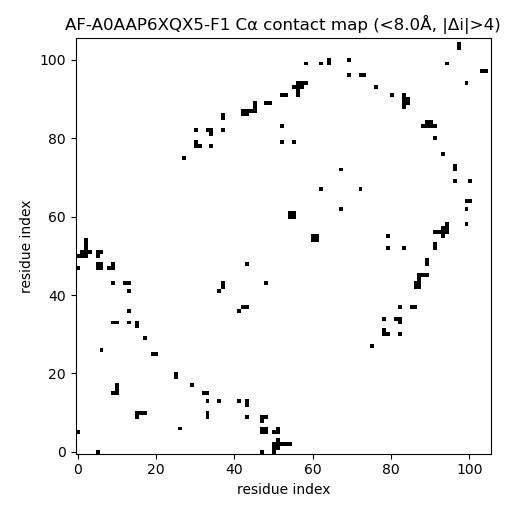7 TYR A C 1
ATOM 625 O O . TYR A 1 77 ? -3.180 -0.227 -7.106 1.00 97.25 77 TYR A O 1
ATOM 633 N N . THR A 1 78 ? -2.765 -2.204 -8.081 1.00 96.75 78 THR A N 1
ATOM 634 C CA . THR A 1 78 ? -4.111 -2.732 -7.854 1.00 96.75 78 THR A CA 1
ATOM 635 C C . THR A 1 78 ? -4.315 -3.035 -6.371 1.00 96.75 78 THR A C 1
ATOM 637 O O . THR A 1 78 ? -5.298 -2.558 -5.805 1.00 96.75 78 THR A O 1
ATOM 640 N N . GLY A 1 79 ? -3.355 -3.706 -5.725 1.00 97.12 79 GLY A N 1
ATOM 641 C CA . GLY A 1 79 ? -3.371 -3.957 -4.278 1.00 97.12 79 GLY A CA 1
ATOM 642 C C . GLY A 1 79 ? -3.376 -2.670 -3.450 1.00 97.12 79 GLY A C 1
ATOM 643 O O . GLY A 1 79 ? -4.214 -2.501 -2.567 1.00 97.12 79 GLY A O 1
ATOM 644 N N . VAL A 1 80 ? -2.526 -1.695 -3.798 1.00 98.25 80 VAL A N 1
ATOM 645 C CA . VAL A 1 80 ? -2.458 -0.409 -3.080 1.00 98.25 80 VAL A CA 1
ATOM 646 C C . VAL A 1 80 ? -3.791 0.337 -3.166 1.00 98.25 80 VAL A C 1
ATOM 648 O O . VAL A 1 80 ? -4.290 0.834 -2.158 1.00 98.25 80 VAL A O 1
ATOM 651 N N . ARG A 1 81 ? -4.416 0.384 -4.351 1.00 98.38 81 ARG A N 1
ATOM 652 C CA . ARG A 1 81 ? -5.733 1.022 -4.528 1.00 98.38 81 ARG A CA 1
ATOM 653 C C . ARG A 1 81 ? -6.850 0.267 -3.816 1.00 98.38 81 ARG A C 1
ATOM 655 O O . ARG A 1 81 ? -7.752 0.909 -3.282 1.00 98.38 81 ARG A O 1
ATOM 662 N N . GLN A 1 82 ? -6.802 -1.063 -3.808 1.00 98.31 82 GLN A N 1
ATOM 663 C CA . GLN A 1 82 ? -7.751 -1.887 -3.063 1.00 98.31 82 GLN A CA 1
ATOM 664 C C . GLN A 1 82 ? -7.668 -1.570 -1.572 1.00 98.31 82 GLN A C 1
ATOM 666 O O . GLN A 1 82 ? -8.682 -1.201 -0.978 1.00 98.31 82 GLN A O 1
ATOM 671 N N . PHE A 1 83 ? -6.465 -1.616 -0.994 1.00 98.38 83 PHE A N 1
ATOM 672 C CA . PHE A 1 83 ? -6.265 -1.278 0.409 1.00 98.38 83 PHE A CA 1
ATOM 673 C C . PHE A 1 83 ? -6.711 0.156 0.698 1.00 98.38 83 PHE A C 1
ATOM 675 O O . PHE A 1 83 ? -7.482 0.379 1.625 1.00 98.38 83 PHE A O 1
ATOM 682 N N . ALA A 1 84 ? -6.324 1.129 -0.130 1.00 98.50 84 ALA A N 1
ATOM 683 C CA . ALA A 1 84 ? -6.719 2.531 0.009 1.00 98.50 84 ALA A CA 1
ATOM 684 C C . ALA A 1 84 ? -8.246 2.744 0.023 1.00 98.50 84 ALA A C 1
ATOM 686 O O . ALA A 1 84 ? -8.737 3.573 0.789 1.00 98.50 84 ALA A O 1
ATOM 687 N N . ALA A 1 85 ? -9.001 1.968 -0.761 1.00 98.44 85 ALA A N 1
ATOM 688 C CA . ALA A 1 85 ? -10.459 2.052 -0.838 1.00 98.44 85 ALA A CA 1
ATOM 689 C C . ALA A 1 85 ? -11.199 1.342 0.311 1.00 98.44 85 ALA A C 1
ATOM 691 O O . ALA A 1 85 ? -12.359 1.665 0.570 1.00 98.44 85 ALA A O 1
ATOM 692 N N . MET A 1 86 ? -10.560 0.382 0.989 1.00 98.38 86 MET A N 1
ATOM 693 C CA . MET A 1 86 ? -11.134 -0.283 2.165 1.00 98.38 86 MET A CA 1
ATOM 694 C C . MET A 1 86 ? -11.332 0.708 3.317 1.00 98.38 86 MET A C 1
ATOM 696 O O . MET A 1 86 ? -10.657 1.732 3.388 1.00 98.38 86 MET A O 1
ATOM 700 N N . GLU A 1 87 ? -12.241 0.421 4.245 1.00 97.81 87 GLU A N 1
ATOM 701 C CA . GLU A 1 87 ? -12.474 1.301 5.395 1.00 97.81 87 GLU A CA 1
ATOM 702 C C . GLU A 1 87 ? -11.246 1.335 6.334 1.00 97.81 87 GLU A C 1
ATOM 704 O O . GLU A 1 87 ? -10.682 0.278 6.620 1.00 97.81 87 GLU A O 1
ATOM 709 N N . PRO A 1 88 ? -10.811 2.514 6.822 1.00 97.88 88 PRO A N 1
ATOM 710 C CA . PRO A 1 88 ? -11.242 3.847 6.400 1.00 97.88 88 PRO A CA 1
ATOM 711 C C . PRO A 1 88 ? -10.637 4.228 5.031 1.00 97.88 88 PRO A C 1
ATOM 713 O O . PRO A 1 88 ? -9.437 4.005 4.822 1.00 97.88 88 PRO A O 1
ATOM 716 N N . PRO A 1 89 ? -11.407 4.842 4.108 1.00 98.25 89 PRO A N 1
ATOM 717 C CA . PRO A 1 89 ? -10.895 5.203 2.794 1.00 98.25 89 PRO A CA 1
ATOM 718 C C . PRO A 1 89 ? -9.857 6.327 2.880 1.00 98.25 89 PRO A C 1
ATOM 720 O O . PRO A 1 89 ? -10.004 7.296 3.645 1.00 98.25 89 PRO A O 1
ATOM 723 N N . VAL A 1 90 ? -8.815 6.193 2.064 1.00 98.25 90 VAL A N 1
ATOM 724 C CA . VAL A 1 90 ? -7.698 7.130 1.926 1.00 98.25 90 VAL A CA 1
ATOM 725 C C . VAL A 1 90 ? -7.436 7.361 0.440 1.00 98.25 90 VAL A C 1
ATOM 727 O O . VAL A 1 90 ? -7.350 6.412 -0.332 1.00 98.25 90 VAL A O 1
ATOM 730 N N . ASP A 1 91 ? -7.304 8.622 0.037 1.00 97.88 91 ASP A N 1
ATOM 731 C CA . ASP A 1 91 ? -6.893 8.960 -1.326 1.00 97.88 91 ASP A CA 1
ATOM 732 C C . ASP A 1 91 ? -5.397 8.689 -1.506 1.00 97.88 91 ASP A C 1
ATOM 734 O O . ASP A 1 91 ? -4.606 9.003 -0.617 1.00 97.88 91 ASP A O 1
ATOM 738 N N . VAL A 1 92 ? -5.020 8.145 -2.665 1.00 97.25 92 VAL A N 1
ATOM 739 C CA . VAL A 1 92 ? -3.623 7.873 -3.028 1.00 97.25 92 VAL A CA 1
ATOM 740 C C . VAL A 1 92 ? -3.288 8.456 -4.395 1.00 97.25 92 VAL A C 1
ATOM 742 O O . VAL A 1 92 ? -4.072 8.347 -5.342 1.00 97.25 92 VAL A O 1
ATOM 745 N N . ASN A 1 93 ? -2.104 9.045 -4.516 1.00 96.94 93 ASN A N 1
ATOM 746 C CA . ASN A 1 93 ? -1.573 9.613 -5.748 1.00 96.94 93 ASN A CA 1
ATOM 747 C C . ASN A 1 93 ? -0.327 8.846 -6.205 1.00 96.94 93 ASN A C 1
ATOM 749 O O . ASN A 1 93 ? 0.806 9.273 -5.997 1.00 96.94 93 ASN A O 1
ATOM 753 N N . LEU A 1 94 ? -0.554 7.696 -6.839 1.00 97.50 94 LEU A N 1
ATOM 754 C CA . LEU A 1 94 ? 0.524 6.819 -7.293 1.00 97.50 94 LEU A CA 1
ATOM 755 C C . LEU A 1 94 ? 1.276 7.416 -8.495 1.00 97.50 94 LEU A C 1
ATOM 757 O O . LEU A 1 94 ? 0.631 7.971 -9.397 1.00 97.50 94 LEU A O 1
ATOM 761 N N . PRO A 1 95 ? 2.612 7.259 -8.562 1.00 96.69 95 PRO A N 1
ATOM 762 C CA . PRO A 1 95 ? 3.380 7.675 -9.724 1.00 96.69 95 PRO A CA 1
ATOM 763 C C . PRO A 1 95 ? 2.915 6.945 -10.991 1.00 96.69 95 PRO A C 1
ATOM 765 O O . PRO A 1 95 ? 2.326 5.867 -10.959 1.00 96.69 95 PRO A O 1
ATOM 768 N N . SER A 1 96 ? 3.144 7.552 -12.155 1.00 95.50 96 SER A N 1
ATOM 769 C CA . SER A 1 96 ? 2.782 6.906 -13.419 1.00 95.50 96 SER A CA 1
ATOM 770 C C . SER A 1 96 ? 3.792 5.815 -13.785 1.00 95.50 96 SER A C 1
ATOM 772 O O . SER A 1 96 ? 4.978 5.952 -13.494 1.00 95.50 96 SER A O 1
ATOM 774 N N . ILE A 1 97 ? 3.369 4.781 -14.522 1.00 94.88 97 ILE A N 1
ATOM 775 C CA . ILE A 1 97 ? 4.291 3.755 -15.050 1.00 94.88 97 ILE A CA 1
ATOM 776 C C . ILE A 1 97 ? 5.427 4.388 -15.866 1.00 94.88 97 ILE A C 1
ATOM 778 O O . ILE A 1 97 ? 6.573 3.971 -15.753 1.00 94.88 97 ILE A O 1
ATOM 782 N N . LYS A 1 98 ? 5.133 5.447 -16.631 1.00 92.19 98 LYS A N 1
ATOM 783 C CA . LYS A 1 98 ? 6.141 6.193 -17.394 1.00 92.19 98 LYS A CA 1
ATOM 784 C C . LYS A 1 98 ? 7.165 6.897 -16.499 1.00 92.19 98 LYS A C 1
ATOM 786 O O . LYS A 1 98 ? 8.319 7.030 -16.883 1.00 92.19 98 LYS A O 1
ATOM 791 N N . THR A 1 99 ? 6.745 7.361 -15.324 1.00 92.81 99 THR A N 1
ATOM 792 C CA . THR A 1 99 ? 7.648 7.956 -14.329 1.00 92.81 99 THR A CA 1
ATOM 793 C C . THR A 1 99 ? 8.624 6.912 -13.795 1.00 92.81 99 THR A C 1
ATOM 795 O O . THR A 1 99 ? 9.798 7.220 -13.643 1.00 92.81 99 THR A O 1
ATOM 798 N N . LEU A 1 100 ? 8.146 5.690 -13.550 1.00 92.69 100 LEU A N 1
ATOM 799 C CA . LEU A 1 100 ? 8.956 4.596 -13.009 1.00 92.69 100 LEU A CA 1
ATOM 800 C C . LEU A 1 100 ? 9.868 3.944 -14.053 1.00 92.69 100 LEU A C 1
ATOM 802 O O . LEU A 1 100 ? 10.984 3.545 -13.748 1.00 92.69 100 LEU A O 1
ATOM 806 N N . PHE A 1 101 ? 9.407 3.846 -15.298 1.00 92.25 101 PHE A N 1
ATOM 807 C CA . PHE A 1 101 ? 10.142 3.215 -16.391 1.00 92.25 101 PHE A CA 1
ATOM 808 C C . PHE A 1 101 ? 10.300 4.183 -17.575 1.00 92.25 101 PHE A C 1
ATOM 810 O O . PHE A 1 101 ? 9.726 3.942 -18.641 1.00 92.25 101 PHE A O 1
ATOM 817 N N . PRO A 1 102 ? 11.071 5.277 -17.425 1.00 86.75 102 PRO A N 1
ATOM 818 C CA . PRO A 1 102 ? 11.169 6.326 -18.445 1.00 86.75 102 PRO A CA 1
ATOM 819 C C . PRO A 1 102 ? 11.794 5.839 -19.760 1.00 86.75 102 PRO A C 1
ATOM 821 O O . PRO A 1 102 ? 11.450 6.348 -20.824 1.00 86.75 102 PRO A O 1
ATOM 824 N N . ASP A 1 103 ? 12.670 4.833 -19.691 1.00 81.50 103 ASP A N 1
ATOM 825 C CA . ASP A 1 103 ? 13.412 4.298 -20.840 1.00 81.50 103 ASP A CA 1
ATOM 826 C C . ASP A 1 103 ? 12.759 3.058 -21.474 1.00 81.50 103 ASP A C 1
ATOM 828 O O . ASP A 1 103 ? 13.290 2.486 -22.427 1.00 81.50 103 ASP A O 1
ATOM 832 N N . ARG A 1 104 ? 11.606 2.616 -20.956 1.00 67.00 104 ARG A N 1
ATOM 833 C CA . ARG A 1 104 ? 10.854 1.465 -21.481 1.00 67.00 104 ARG A CA 1
ATOM 834 C C . ARG A 1 104 ? 9.557 1.933 -22.141 1.00 67.00 104 ARG A C 1
ATOM 836 O O . ARG A 1 104 ? 8.472 1.451 -21.829 1.00 67.00 104 ARG A O 1
ATOM 843 N N . ASP A 1 105 ? 9.678 2.875 -23.070 1.00 55.75 105 ASP A N 1
ATOM 844 C CA . ASP A 1 105 ? 8.601 3.197 -24.006 1.00 55.75 105 ASP A CA 1
ATOM 845 C C . ASP A 1 105 ? 8.564 2.099 -25.096 1.00 55.75 105 ASP A C 1
ATOM 847 O O . ASP A 1 105 ? 9.368 2.127 -26.021 1.00 55.75 105 ASP A O 1
ATOM 851 N N . SER A 1 106 ? 7.666 1.117 -24.904 1.00 52.78 106 SER A N 1
ATOM 852 C CA . SER A 1 106 ? 7.060 0.167 -25.881 1.00 52.78 106 SER A CA 1
ATOM 853 C C . SER A 1 106 ? 7.850 -0.235 -27.136 1.00 52.78 106 SER A C 1
ATOM 855 O O . SER A 1 106 ? 7.960 0.588 -28.072 1.00 52.78 106 SER A O 1
#

pLDDT: mean 92.86, std 7.34, range [52.78, 98.5]